Protein AF-A0A7M4ACL2-F1 (afdb_monomer_lite)

Sequence (175 aa):
MQMRGKVRFRFRSSESEIDVLIEGEYDVVNSIRDELGLQGRVGFIQPLSARLVHGHEPELSPAMGDEEDLENLSDENKLPGPPPDPTSIPAVVRRIGDLDIKAEISDLDGPSRTEPQLEYIREFLESIDELEPLKNNLSGDPMAEAWLQIVLTLVVRQHGQTSLPISAIEELIGE

pLDDT: mean 78.62, std 15.66, range [35.94, 94.62]

Structure (mmCIF, N/CA/C/O backbone):
data_AF-A0A7M4ACL2-F1
#
_entry.id   AF-A0A7M4ACL2-F1
#
loop_
_atom_site.group_PDB
_atom_site.id
_atom_site.type_symbol
_atom_site.label_atom_id
_atom_site.label_alt_id
_atom_site.label_comp_id
_atom_site.label_asym_id
_atom_site.label_entity_id
_atom_site.label_seq_id
_atom_site.pdbx_PDB_ins_code
_atom_site.Cartn_x
_atom_site.Cartn_y
_atom_site.Cartn_z
_atom_site.occupancy
_atom_site.B_iso_or_equiv
_atom_site.auth_seq_id
_atom_site.auth_comp_id
_atom_site.auth_asym_id
_atom_site.auth_atom_id
_atom_site.pdbx_PDB_model_num
ATOM 1 N N . MET A 1 1 ? 3.289 -42.068 30.174 1.00 49.34 1 MET A N 1
ATOM 2 C CA . MET A 1 1 ? 4.033 -41.534 29.015 1.00 49.34 1 MET A CA 1
ATOM 3 C C . MET A 1 1 ? 5.408 -41.129 29.502 1.00 49.34 1 MET A C 1
ATOM 5 O O . MET A 1 1 ? 5.487 -40.271 30.373 1.00 49.34 1 MET A O 1
ATOM 9 N N . GLN A 1 2 ? 6.456 -41.807 29.036 1.00 58.28 2 GLN A N 1
ATOM 10 C CA . GLN A 1 2 ? 7.838 -41.438 29.339 1.00 58.28 2 GLN A CA 1
ATOM 11 C C . GLN A 1 2 ? 8.320 -40.509 28.221 1.00 58.28 2 GLN A C 1
ATOM 13 O O . GLN A 1 2 ? 8.222 -40.867 27.053 1.00 58.28 2 GLN A O 1
ATOM 18 N N . MET A 1 3 ? 8.751 -39.300 28.576 1.00 66.75 3 MET A N 1
ATOM 19 C CA . MET A 1 3 ? 9.290 -38.331 27.618 1.00 66.75 3 MET A CA 1
ATOM 20 C C . MET A 1 3 ? 10.783 -38.612 27.451 1.00 66.75 3 MET A C 1
ATOM 22 O O . MET A 1 3 ? 11.471 -38.809 28.451 1.00 66.75 3 MET A O 1
ATOM 26 N N . ARG A 1 4 ? 11.274 -38.660 26.213 1.00 68.62 4 ARG A N 1
ATOM 27 C CA . ARG A 1 4 ? 12.697 -38.851 25.888 1.00 68.62 4 ARG A CA 1
ATOM 28 C C . ARG A 1 4 ? 13.106 -37.839 24.810 1.00 68.62 4 ARG A C 1
ATOM 30 O O . ARG A 1 4 ? 12.242 -37.173 24.251 1.00 68.62 4 ARG A O 1
ATOM 37 N N . GLY A 1 5 ? 14.400 -37.684 24.545 1.00 75.00 5 GLY A N 1
ATOM 38 C CA . GLY A 1 5 ? 14.912 -36.801 23.489 1.00 75.00 5 GLY A CA 1
ATOM 39 C C . GLY A 1 5 ? 14.763 -35.300 23.769 1.00 75.00 5 GLY A C 1
ATOM 40 O O . GLY A 1 5 ? 14.574 -34.865 24.910 1.00 75.00 5 GLY A O 1
ATOM 41 N N . LYS A 1 6 ? 14.850 -34.488 22.707 1.00 86.19 6 LYS A N 1
ATOM 42 C CA . LYS A 1 6 ? 14.792 -33.023 22.808 1.00 86.19 6 LYS A CA 1
ATOM 43 C C . LYS A 1 6 ? 13.389 -32.538 23.153 1.00 86.19 6 LYS A C 1
ATOM 45 O O . LYS A 1 6 ? 12.408 -32.814 22.463 1.00 86.19 6 LYS A O 1
ATOM 50 N N . VAL A 1 7 ? 13.303 -31.737 24.203 1.00 88.00 7 VAL A N 1
ATOM 51 C CA . VAL A 1 7 ? 12.059 -31.164 24.707 1.00 88.00 7 VAL A CA 1
ATOM 52 C C . VAL A 1 7 ? 12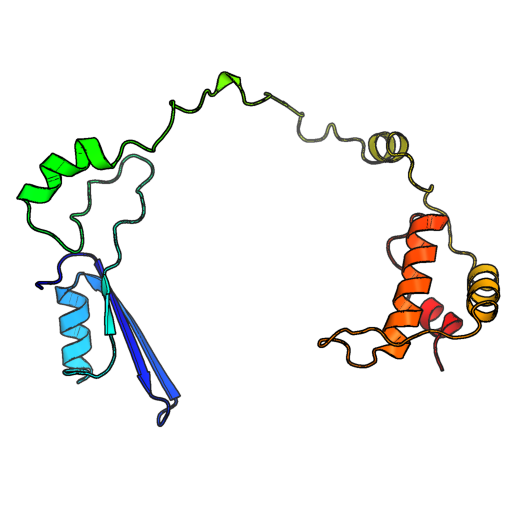.226 -29.677 24.981 1.00 88.00 7 VAL A C 1
ATOM 54 O O . VAL A 1 7 ? 13.329 -29.151 25.129 1.00 88.00 7 VAL A O 1
ATOM 57 N N . ARG A 1 8 ? 11.090 -28.995 25.081 1.00 90.00 8 ARG A N 1
ATOM 58 C CA . ARG A 1 8 ? 10.989 -27.597 25.471 1.00 90.00 8 ARG A CA 1
ATOM 59 C C . ARG A 1 8 ? 10.076 -27.471 26.677 1.00 90.00 8 ARG A C 1
ATOM 61 O O . ARG A 1 8 ? 8.906 -27.831 26.607 1.00 90.00 8 ARG A O 1
ATOM 68 N N . PHE A 1 9 ? 10.580 -26.910 27.762 1.00 90.56 9 PHE A N 1
ATOM 69 C CA . PHE A 1 9 ? 9.785 -26.505 28.912 1.00 90.56 9 PHE A CA 1
ATOM 70 C C . PHE A 1 9 ? 9.401 -25.028 28.801 1.00 90.56 9 PHE A C 1
ATOM 72 O O . PHE A 1 9 ? 10.232 -24.190 28.444 1.00 90.56 9 PHE A O 1
ATOM 79 N N . ARG A 1 10 ? 8.137 -24.713 29.105 1.00 90.62 10 ARG A N 1
ATOM 80 C CA . ARG A 1 10 ? 7.612 -23.343 29.160 1.00 90.62 10 ARG A CA 1
ATOM 81 C C . ARG A 1 10 ? 6.8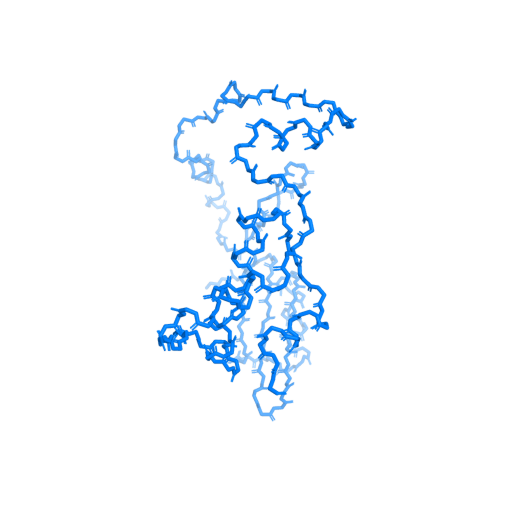72 -23.101 30.465 1.00 90.62 10 ARG A C 1
ATOM 83 O O . ARG A 1 10 ? 5.948 -23.842 30.800 1.00 90.62 10 ARG A O 1
ATOM 90 N N . PHE A 1 11 ? 7.220 -22.016 31.143 1.00 89.88 11 PHE A N 1
ATOM 91 C CA . PHE A 1 11 ? 6.529 -21.528 32.329 1.00 89.88 11 PHE A CA 1
ATOM 92 C C . PHE A 1 11 ? 6.338 -20.016 32.234 1.00 89.88 11 PHE A C 1
ATOM 94 O O . PHE A 1 11 ? 7.263 -19.294 31.884 1.00 89.88 11 PHE A O 1
ATOM 101 N N . ARG A 1 12 ? 5.137 -19.538 32.565 1.00 87.56 12 ARG A N 1
ATOM 102 C CA . ARG A 1 12 ? 4.821 -18.110 32.621 1.00 87.56 12 ARG A CA 1
ATOM 103 C C . ARG A 1 12 ? 4.044 -17.815 33.897 1.00 87.56 12 ARG A C 1
ATOM 105 O O . ARG A 1 12 ? 2.997 -18.420 34.116 1.00 87.56 12 ARG A O 1
ATOM 112 N N . SER A 1 13 ? 4.536 -16.873 34.698 1.00 83.81 13 SER A N 1
ATOM 113 C CA . SER A 1 13 ? 3.835 -16.337 35.868 1.00 83.81 13 SER A CA 1
ATOM 114 C C . SER A 1 13 ? 3.259 -14.962 35.540 1.00 83.81 13 SER A C 1
ATOM 116 O O . SER A 1 13 ? 4.008 -14.036 35.238 1.00 83.81 13 SER A O 1
ATOM 118 N N . SER A 1 14 ? 1.933 -14.817 35.614 1.00 77.19 14 SER A N 1
ATOM 119 C CA . SER A 1 14 ? 1.251 -13.526 35.436 1.00 77.19 14 SER A CA 1
ATOM 120 C C . SER A 1 14 ? 1.418 -12.589 36.632 1.00 77.19 14 SER A C 1
ATOM 122 O O . SER A 1 14 ? 1.293 -11.383 36.472 1.00 77.19 14 SER A O 1
ATOM 124 N N . GLU A 1 15 ? 1.689 -13.129 37.822 1.00 79.81 15 GLU A N 1
ATOM 125 C CA . GLU A 1 15 ? 1.835 -12.340 39.054 1.00 79.81 15 GLU A CA 1
ATOM 126 C C . GLU A 1 15 ? 3.233 -11.737 39.199 1.00 79.81 15 GLU A C 1
ATOM 128 O O . GLU A 1 15 ? 3.396 -10.669 39.777 1.00 79.81 15 GLU A O 1
ATOM 133 N N . SER A 1 16 ? 4.247 -12.433 38.683 1.00 79.38 16 SER A N 1
ATOM 134 C CA . SER A 1 16 ? 5.655 -12.042 38.827 1.00 79.38 16 SER A CA 1
ATOM 135 C C . SER A 1 16 ? 6.273 -11.524 37.528 1.00 79.38 16 SER A C 1
ATOM 137 O O . SER A 1 16 ? 7.446 -11.175 37.535 1.00 79.38 16 SER A O 1
ATOM 139 N N . GLU A 1 17 ? 5.516 -11.518 36.424 1.00 82.69 17 GLU A N 1
ATOM 140 C CA . GLU A 1 17 ? 5.979 -11.151 35.073 1.00 82.69 17 GLU A CA 1
ATOM 141 C C . GLU A 1 17 ? 7.238 -11.930 34.623 1.00 82.69 17 GLU A C 1
ATOM 143 O O . GLU A 1 17 ? 8.104 -11.431 33.910 1.00 82.69 17 GLU A O 1
ATOM 148 N N . ILE A 1 18 ? 7.343 -13.194 35.049 1.00 84.25 18 ILE A N 1
ATOM 149 C CA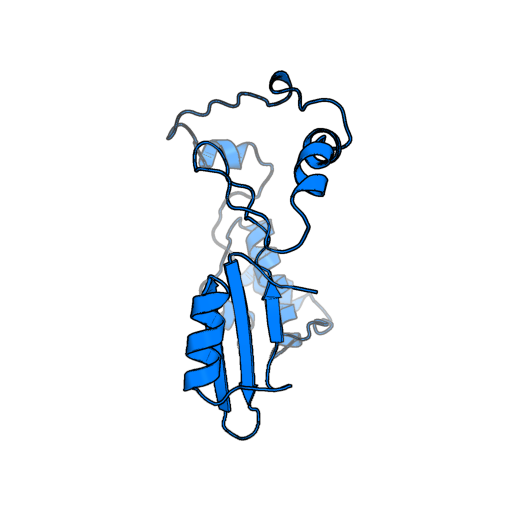 . ILE A 1 18 ? 8.465 -14.090 34.734 1.00 84.25 18 ILE A CA 1
ATOM 150 C C . ILE A 1 18 ? 8.042 -15.060 33.623 1.00 84.25 18 ILE A C 1
ATOM 152 O O . ILE A 1 18 ? 7.036 -15.763 33.763 1.00 84.25 18 ILE A O 1
ATOM 156 N N . ASP A 1 19 ? 8.836 -15.142 32.551 1.00 88.12 19 ASP A N 1
ATOM 157 C CA . ASP A 1 19 ? 8.727 -16.146 31.481 1.00 88.12 19 ASP A CA 1
ATOM 158 C C . ASP A 1 19 ? 10.016 -16.984 31.443 1.00 88.12 19 ASP A C 1
ATOM 160 O O . ASP A 1 19 ? 11.121 -16.445 31.370 1.00 88.12 19 ASP A O 1
ATOM 164 N N . VAL A 1 20 ? 9.875 -18.305 31.533 1.00 87.81 20 VAL A N 1
ATOM 165 C CA . VAL A 1 20 ? 10.978 -19.271 31.534 1.00 87.81 20 VAL A CA 1
ATOM 166 C C . VAL A 1 20 ? 10.785 -20.227 30.365 1.00 87.81 20 VAL A C 1
ATOM 168 O O . VAL A 1 20 ? 9.785 -20.945 30.277 1.00 87.81 20 VAL A O 1
ATOM 171 N N . LEU A 1 21 ? 11.785 -20.260 29.486 1.00 91.88 21 LEU A N 1
ATOM 172 C CA . LEU A 1 21 ? 11.864 -21.140 28.328 1.00 91.88 21 LEU A CA 1
ATOM 173 C C . LEU A 1 21 ? 13.174 -21.925 28.398 1.00 91.88 21 LEU A C 1
ATOM 175 O O . LEU A 1 21 ? 14.248 -21.329 28.361 1.00 91.88 21 LEU A O 1
ATOM 179 N N . ILE A 1 22 ? 13.086 -23.252 28.468 1.00 90.38 22 ILE A N 1
ATOM 180 C CA . ILE A 1 22 ? 14.259 -24.136 28.499 1.00 90.38 22 ILE A CA 1
ATOM 181 C C . ILE A 1 22 ? 14.107 -25.154 27.375 1.00 90.38 22 ILE A C 1
ATOM 183 O O . ILE A 1 22 ? 13.069 -25.801 27.269 1.00 90.38 22 ILE A O 1
ATOM 187 N N . GLU A 1 23 ? 15.124 -25.297 26.536 1.00 90.31 23 GLU A N 1
ATOM 188 C CA . GLU A 1 23 ? 15.135 -26.222 25.404 1.00 90.31 23 GLU A CA 1
ATOM 189 C C . GLU A 1 23 ? 16.409 -27.067 25.444 1.00 90.31 23 GLU A C 1
ATOM 191 O O . GLU A 1 23 ? 17.501 -26.534 25.629 1.00 90.31 23 GLU A O 1
ATOM 196 N N . GLY A 1 24 ? 16.276 -28.383 25.294 1.00 86.56 24 GLY A N 1
ATOM 197 C CA . GLY A 1 24 ? 17.404 -29.309 25.376 1.00 86.56 24 GLY A CA 1
ATOM 198 C C . GLY A 1 24 ? 16.960 -30.759 25.530 1.00 86.56 24 GLY A C 1
ATOM 199 O O . GLY A 1 24 ? 15.784 -31.072 25.361 1.00 86.56 24 GLY A O 1
ATOM 200 N N . GLU A 1 25 ? 17.900 -31.646 25.851 1.00 87.25 25 GLU A N 1
ATOM 201 C CA . GLU A 1 25 ? 17.589 -33.041 26.192 1.00 87.25 25 GLU A CA 1
ATOM 202 C C . GLU A 1 25 ? 16.726 -33.123 27.452 1.00 87.25 25 GLU A C 1
ATOM 204 O O . GLU A 1 25 ? 16.931 -32.356 28.397 1.00 87.25 25 GLU A O 1
ATOM 209 N N . TYR A 1 26 ? 15.785 -34.070 27.477 1.00 85.69 26 TYR A N 1
ATOM 210 C CA . TYR A 1 26 ? 14.823 -34.226 28.569 1.00 85.69 26 TYR A CA 1
ATOM 211 C C . TYR A 1 26 ? 15.476 -34.241 29.955 1.00 85.69 26 TYR A C 1
ATOM 213 O O . TYR A 1 26 ? 15.029 -33.506 30.835 1.00 85.69 26 TYR A O 1
ATOM 221 N N . ASP A 1 27 ? 16.558 -34.999 30.138 1.00 88.12 27 ASP A N 1
ATOM 222 C CA . ASP A 1 27 ? 17.235 -35.118 31.435 1.00 88.12 27 ASP A CA 1
ATOM 223 C C . ASP A 1 27 ? 17.832 -33.781 31.901 1.00 88.12 27 ASP A C 1
ATOM 225 O O . ASP A 1 27 ? 17.724 -33.415 33.072 1.00 88.12 27 ASP A O 1
ATOM 229 N N . VAL A 1 28 ? 18.396 -33.004 30.970 1.00 90.19 28 VAL A N 1
ATOM 230 C CA . VAL A 1 28 ? 18.978 -31.682 31.247 1.00 90.19 28 VAL A CA 1
ATOM 231 C C . VAL A 1 28 ? 17.878 -30.670 31.555 1.00 90.19 28 VAL A C 1
ATOM 233 O O . VAL A 1 28 ? 17.957 -29.948 32.548 1.00 90.19 28 VAL A O 1
ATOM 236 N N . VAL A 1 29 ? 16.825 -30.636 30.734 1.00 90.00 29 VAL A N 1
ATOM 237 C CA . VAL A 1 29 ? 15.675 -29.744 30.939 1.00 90.00 29 VAL A CA 1
ATOM 238 C C . VAL A 1 29 ? 14.998 -30.046 32.275 1.00 90.00 29 VAL A C 1
ATOM 240 O O . VAL A 1 29 ? 14.625 -29.118 32.994 1.00 90.00 29 VAL A O 1
ATOM 243 N N . ASN A 1 30 ? 14.869 -31.324 32.637 1.00 88.12 30 ASN A N 1
ATOM 244 C CA . ASN A 1 30 ? 14.278 -31.730 33.902 1.00 88.12 30 ASN A CA 1
ATOM 245 C C . ASN A 1 30 ? 15.177 -31.356 35.093 1.00 88.12 30 ASN A C 1
ATOM 247 O O . ASN A 1 30 ? 14.662 -30.804 36.058 1.00 88.12 30 ASN A O 1
ATOM 251 N N . SER A 1 31 ? 16.503 -31.530 34.999 1.00 90.38 31 SER A N 1
ATOM 252 C CA . SER A 1 31 ? 17.446 -31.080 36.039 1.00 90.38 31 SER A CA 1
ATOM 253 C C . SER A 1 31 ? 17.354 -29.571 36.294 1.00 90.38 31 SER A C 1
ATOM 255 O O . SER A 1 31 ? 17.232 -29.146 37.439 1.00 90.38 31 SER A O 1
ATOM 257 N N . ILE A 1 32 ? 17.339 -28.750 35.237 1.00 90.50 32 ILE A N 1
ATOM 258 C CA . ILE A 1 32 ? 17.249 -27.285 35.374 1.00 90.50 32 ILE A CA 1
ATOM 259 C C . ILE A 1 32 ? 15.881 -26.877 35.942 1.00 90.50 32 ILE A C 1
ATOM 261 O O . ILE A 1 32 ? 15.791 -25.989 36.789 1.00 90.50 32 ILE A O 1
ATOM 265 N N . ARG A 1 33 ? 14.796 -27.537 35.517 1.00 88.88 33 ARG A N 1
ATOM 266 C CA . ARG A 1 33 ? 13.458 -27.317 36.089 1.00 88.88 33 ARG A CA 1
ATOM 267 C C . ARG A 1 33 ? 13.440 -27.611 37.591 1.00 88.88 33 ARG A C 1
ATOM 269 O O . ARG A 1 33 ? 12.806 -26.879 38.352 1.00 88.88 33 ARG A O 1
ATOM 276 N N . ASP A 1 34 ? 14.113 -28.683 37.990 1.00 88.44 34 ASP A N 1
ATOM 277 C CA . ASP A 1 34 ? 14.197 -29.132 39.373 1.00 88.44 34 ASP A CA 1
ATOM 278 C C . ASP A 1 34 ? 15.005 -28.137 40.229 1.00 88.44 34 ASP A C 1
ATOM 280 O O . ASP A 1 34 ? 14.552 -27.756 41.308 1.00 88.44 34 ASP A O 1
ATOM 284 N N . GLU A 1 35 ? 16.124 -27.618 39.713 1.00 90.00 35 GLU A N 1
ATOM 285 C CA . GLU A 1 35 ? 16.920 -26.556 40.353 1.00 90.00 35 GLU A CA 1
ATOM 286 C C . GLU A 1 35 ? 16.143 -25.244 40.536 1.00 90.00 35 GLU A C 1
ATOM 288 O O . GLU A 1 35 ? 16.267 -24.581 41.566 1.00 90.00 35 GLU A O 1
ATOM 293 N N . LEU A 1 36 ? 15.303 -24.879 39.563 1.00 86.75 36 LEU A N 1
ATOM 294 C CA . LEU A 1 36 ? 14.462 -23.679 39.625 1.00 86.75 36 LEU A CA 1
ATOM 295 C C . LEU A 1 36 ? 13.246 -23.836 40.554 1.00 86.75 36 LEU A C 1
ATOM 297 O O . LEU A 1 36 ? 12.457 -22.901 40.694 1.00 86.75 36 LEU A O 1
ATOM 301 N N . GLY A 1 37 ? 13.057 -25.008 41.169 1.00 86.25 37 GLY A N 1
ATOM 302 C CA . GLY A 1 37 ? 11.900 -25.293 42.017 1.00 86.25 37 GLY A CA 1
ATOM 303 C C . GLY A 1 37 ? 10.575 -25.321 41.249 1.00 86.25 37 GLY A C 1
ATOM 304 O O . GLY A 1 37 ? 9.508 -25.260 41.855 1.00 86.25 37 GLY A O 1
ATOM 305 N N . LEU A 1 38 ? 10.618 -25.443 39.918 1.00 84.81 38 LEU A N 1
ATOM 306 C CA . LEU A 1 38 ? 9.442 -25.471 39.042 1.00 84.81 38 LEU A CA 1
ATOM 307 C C . LEU A 1 38 ? 8.880 -26.897 38.904 1.00 84.81 38 LEU A C 1
ATOM 309 O O . LEU A 1 38 ? 8.420 -27.313 37.839 1.00 84.81 38 LEU A O 1
ATOM 313 N N . GLN A 1 39 ? 8.934 -27.672 39.988 1.00 73.62 39 GLN A N 1
ATOM 314 C CA . GLN A 1 39 ? 8.389 -29.024 40.045 1.00 73.62 39 GLN A CA 1
ATOM 315 C C . GLN A 1 39 ? 6.869 -28.998 40.266 1.00 73.62 39 GLN A C 1
ATOM 317 O O . GLN A 1 39 ? 6.342 -28.187 41.023 1.00 73.62 39 GLN A O 1
ATOM 322 N N . GLY A 1 40 ? 6.146 -29.925 39.632 1.00 71.19 40 GLY A N 1
ATOM 323 C CA . GLY A 1 40 ? 4.688 -30.048 39.754 1.00 71.19 40 GLY A CA 1
ATOM 324 C C . GLY A 1 40 ? 3.931 -29.544 38.522 1.00 71.19 40 GLY A C 1
ATOM 325 O O . GLY A 1 40 ? 4.436 -29.611 37.406 1.00 71.19 40 GLY A O 1
ATOM 326 N N . ARG A 1 41 ? 2.687 -29.073 38.696 1.00 67.12 41 ARG A N 1
ATOM 327 C CA . ARG A 1 41 ? 1.819 -28.594 37.592 1.00 67.12 41 ARG A CA 1
ATOM 328 C C . ARG A 1 41 ? 2.090 -27.131 37.204 1.00 67.12 41 ARG A C 1
ATOM 330 O O . ARG A 1 41 ? 1.163 -26.406 36.854 1.00 67.12 41 ARG A O 1
ATOM 337 N N . VAL A 1 42 ? 3.337 -26.684 37.318 1.00 75.38 42 VAL A N 1
ATOM 338 C CA . VAL A 1 42 ? 3.754 -25.318 36.988 1.00 75.38 42 VAL A CA 1
ATOM 339 C C . VAL A 1 42 ? 4.493 -25.337 35.649 1.00 75.38 42 VAL A C 1
ATOM 341 O O . VAL A 1 42 ? 5.630 -25.780 35.548 1.00 75.38 42 VAL A O 1
ATOM 344 N N . GLY A 1 43 ? 3.813 -24.898 34.587 1.00 81.25 43 GLY A N 1
ATOM 345 C CA . GLY A 1 43 ? 4.328 -24.952 33.213 1.00 81.25 43 GLY A CA 1
ATOM 346 C C . GLY A 1 43 ? 4.038 -26.269 32.483 1.00 81.25 43 GLY A C 1
ATOM 347 O O . GLY A 1 43 ? 3.406 -27.178 33.021 1.00 81.25 43 GLY A O 1
ATOM 348 N N . PHE A 1 44 ? 4.469 -26.358 31.223 1.00 87.00 44 PHE A N 1
ATOM 349 C CA . PHE A 1 44 ? 4.286 -27.544 30.381 1.00 87.00 44 PHE A CA 1
ATOM 350 C C . PHE A 1 44 ? 5.571 -27.918 29.636 1.00 87.00 44 PHE A C 1
ATOM 352 O O . PHE A 1 44 ? 6.345 -27.051 29.226 1.00 87.00 44 PHE A O 1
ATOM 359 N N . ILE A 1 45 ? 5.789 -29.225 29.465 1.00 86.38 45 ILE A N 1
ATOM 360 C CA . ILE A 1 45 ? 6.874 -29.785 28.651 1.00 86.38 45 ILE A CA 1
ATOM 361 C C . ILE A 1 45 ? 6.283 -30.191 27.303 1.00 86.38 45 ILE A C 1
ATOM 363 O O . ILE A 1 45 ? 5.372 -31.014 27.239 1.00 86.38 45 ILE A O 1
ATOM 367 N N . GLN A 1 46 ? 6.813 -29.613 26.234 1.00 84.62 46 GLN A N 1
ATOM 368 C CA . GLN A 1 46 ? 6.482 -29.934 24.857 1.00 84.62 46 GLN A CA 1
ATOM 369 C C . GLN A 1 46 ? 7.614 -30.780 24.249 1.00 84.62 46 GLN A C 1
ATOM 371 O O . GLN A 1 46 ? 8.761 -30.326 24.257 1.00 84.62 46 GLN A O 1
ATOM 376 N N . PRO A 1 47 ? 7.335 -31.978 23.704 1.00 81.31 47 PRO A N 1
ATOM 377 C CA . PRO A 1 47 ? 8.327 -32.706 22.924 1.00 81.31 47 PRO A CA 1
ATOM 378 C C . PRO A 1 47 ? 8.624 -31.928 21.641 1.00 81.31 47 PRO A C 1
ATOM 380 O O . PRO A 1 47 ? 7.707 -31.464 20.959 1.00 81.31 47 PRO A O 1
ATOM 383 N N . LEU A 1 48 ? 9.903 -31.766 21.314 1.00 77.44 48 LEU A N 1
ATOM 384 C CA . LEU A 1 48 ? 10.302 -31.233 20.021 1.00 77.44 48 LEU A CA 1
ATOM 385 C C . LEU A 1 48 ? 10.502 -32.432 19.103 1.00 77.44 48 LEU A C 1
ATOM 387 O O . LEU A 1 48 ? 11.569 -33.040 19.091 1.00 77.44 48 LEU A O 1
ATOM 391 N N . SER A 1 49 ? 9.455 -32.805 18.362 1.00 57.91 49 SER A N 1
ATOM 392 C CA . SER A 1 49 ? 9.597 -33.782 17.282 1.00 57.91 49 SER A CA 1
ATOM 393 C C . SER A 1 49 ? 10.726 -33.332 16.364 1.00 57.91 49 SER A C 1
ATOM 395 O O . SER A 1 49 ? 10.824 -32.140 16.048 1.00 57.91 49 SER A O 1
ATOM 397 N N . ALA A 1 50 ? 11.583 -34.285 15.986 1.00 53.34 50 ALA A N 1
ATOM 398 C CA . ALA A 1 50 ? 12.692 -34.074 15.076 1.00 53.34 50 ALA A CA 1
ATOM 399 C C . ALA A 1 50 ? 12.232 -33.170 13.928 1.00 53.34 50 ALA A C 1
ATOM 401 O O . ALA A 1 50 ? 11.339 -33.518 13.154 1.00 53.34 50 ALA A O 1
ATOM 402 N N . ARG A 1 51 ? 12.814 -31.966 13.844 1.00 43.19 51 ARG A N 1
ATOM 403 C CA . ARG A 1 51 ? 12.804 -31.222 12.586 1.00 43.19 51 ARG A CA 1
ATOM 404 C C . ARG A 1 51 ? 13.248 -32.216 11.527 1.00 43.19 51 ARG A C 1
ATOM 406 O O . ARG A 1 51 ? 14.277 -32.853 11.729 1.00 43.19 51 ARG A O 1
ATOM 413 N N . LEU A 1 52 ? 12.476 -32.339 10.450 1.00 40.53 52 LEU A N 1
ATOM 414 C CA . LEU A 1 52 ? 12.879 -33.064 9.251 1.00 40.53 52 LEU A CA 1
ATOM 415 C C . LEU A 1 52 ? 14.295 -32.606 8.894 1.00 40.53 52 LEU A C 1
ATOM 417 O O . LEU A 1 52 ? 14.498 -31.483 8.426 1.00 40.53 52 LEU A O 1
ATOM 421 N N . VAL A 1 53 ? 15.272 -33.446 9.222 1.00 38.62 53 VAL A N 1
ATOM 422 C CA . VAL A 1 53 ? 16.668 -33.207 8.901 1.00 38.62 53 VAL A CA 1
ATOM 423 C C . VAL A 1 53 ? 16.757 -33.413 7.402 1.00 38.62 53 VAL A C 1
ATOM 425 O O . VAL A 1 53 ? 16.614 -34.523 6.894 1.00 38.62 53 VAL A O 1
ATOM 428 N N . HIS A 1 54 ? 16.941 -32.321 6.673 1.00 35.94 54 HIS A N 1
ATOM 429 C CA . HIS A 1 54 ? 17.332 -32.406 5.281 1.00 35.94 54 HIS A CA 1
ATOM 430 C C . HIS A 1 54 ? 18.780 -32.901 5.256 1.00 35.94 54 HIS A C 1
ATOM 432 O O . HIS A 1 54 ? 19.678 -32.142 5.591 1.00 35.94 54 HIS A O 1
ATOM 438 N N . GLY A 1 55 ? 18.972 -34.175 4.909 1.00 38.22 55 GLY A N 1
ATOM 439 C CA . GLY A 1 55 ? 20.241 -34.758 4.471 1.00 38.22 55 GLY A CA 1
ATOM 440 C C . GLY A 1 55 ? 21.437 -34.654 5.430 1.00 38.22 55 GLY A C 1
ATOM 441 O O . GLY A 1 55 ? 22.084 -33.619 5.528 1.00 38.22 55 GLY A O 1
ATOM 442 N N . HIS A 1 56 ? 21.841 -35.816 5.955 1.00 41.50 56 HIS A N 1
ATOM 443 C CA . HIS A 1 56 ? 23.194 -36.123 6.446 1.00 41.50 56 HIS A CA 1
ATOM 444 C C . HIS A 1 56 ? 23.575 -35.732 7.894 1.00 41.50 56 HIS A C 1
ATOM 446 O O . HIS A 1 56 ? 24.761 -35.578 8.182 1.00 41.50 56 HIS A O 1
ATOM 452 N N . GLU A 1 57 ? 22.627 -35.695 8.836 1.00 44.84 57 GLU A N 1
ATOM 453 C CA . GLU A 1 57 ? 22.943 -35.804 10.276 1.00 44.84 57 GLU A CA 1
ATOM 454 C C . GLU A 1 57 ? 22.379 -37.110 10.865 1.00 44.84 57 GLU A C 1
ATOM 456 O O . GLU A 1 57 ? 21.349 -37.586 10.380 1.00 44.84 57 GLU A O 1
ATOM 461 N N . PRO A 1 58 ? 23.059 -37.731 11.855 1.00 47.09 58 PRO A N 1
ATOM 462 C CA . PRO A 1 58 ? 22.636 -39.007 12.428 1.00 47.09 58 PRO A CA 1
ATOM 463 C C . PRO A 1 58 ? 21.243 -38.883 13.051 1.00 47.09 58 PRO A C 1
ATOM 465 O O . PRO A 1 58 ? 20.954 -37.910 13.748 1.00 47.09 58 PRO A O 1
ATOM 468 N N . GLU A 1 59 ? 20.392 -39.871 12.770 1.00 47.59 59 GLU A N 1
ATOM 469 C CA . GLU A 1 59 ? 18.989 -39.901 13.175 1.00 47.59 59 GLU A CA 1
ATOM 470 C C . GLU A 1 59 ? 18.847 -39.674 14.684 1.00 47.59 59 GLU A C 1
ATOM 472 O O . GLU A 1 59 ? 19.316 -40.467 15.502 1.00 47.59 59 GLU A O 1
ATOM 477 N N . LEU A 1 60 ? 18.226 -38.555 15.060 1.00 50.66 60 LEU A N 1
ATOM 478 C CA . LEU A 1 60 ? 17.868 -38.302 16.448 1.00 50.66 60 LEU A CA 1
ATOM 479 C C . LEU A 1 60 ? 16.597 -39.085 16.757 1.00 50.66 60 LEU A C 1
ATOM 481 O O . LEU A 1 60 ? 15.585 -38.940 16.067 1.00 50.66 60 LEU A O 1
ATOM 485 N N . SER A 1 61 ? 16.664 -39.898 17.806 1.00 51.19 61 SER A N 1
ATOM 486 C CA . SER A 1 61 ? 15.558 -40.715 18.284 1.00 51.19 61 SER A CA 1
ATOM 487 C C . SER A 1 61 ? 14.326 -39.854 18.614 1.00 51.19 61 SER A C 1
ATOM 489 O O . SER A 1 61 ? 14.456 -38.753 19.166 1.00 51.19 61 SER A O 1
ATOM 491 N N . PRO A 1 62 ? 13.115 -40.319 18.256 1.00 51.78 62 PRO A N 1
ATOM 492 C CA . PRO A 1 62 ? 11.887 -39.567 18.465 1.00 51.78 62 PRO A CA 1
ATOM 493 C C . PRO A 1 62 ? 11.636 -39.315 19.957 1.00 51.78 62 PRO A C 1
ATOM 495 O O . PRO A 1 62 ? 11.938 -40.138 20.819 1.00 51.78 62 PRO A O 1
ATOM 498 N N . ALA A 1 63 ? 11.050 -38.154 20.266 1.00 51.81 63 ALA A N 1
ATOM 499 C CA . ALA A 1 63 ? 10.828 -37.711 21.643 1.00 51.81 63 ALA A CA 1
ATOM 500 C C . ALA A 1 63 ? 9.646 -38.411 22.366 1.00 51.81 63 ALA A C 1
ATOM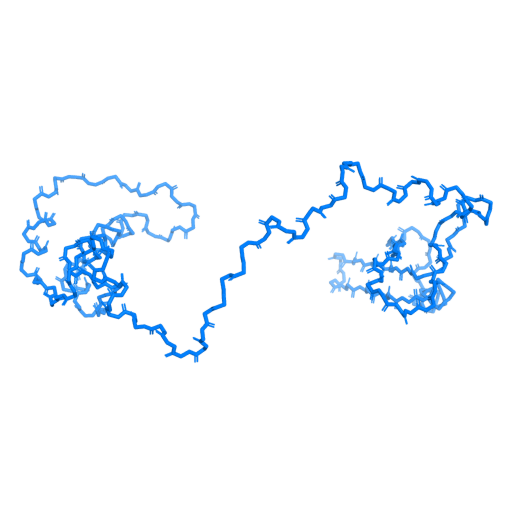 502 O O . ALA A 1 63 ? 9.378 -38.163 23.546 1.00 51.81 63 ALA A O 1
ATOM 503 N N . MET A 1 64 ? 8.929 -39.281 21.650 1.00 48.94 64 MET A N 1
ATOM 504 C CA . MET A 1 64 ? 7.841 -40.141 22.122 1.00 48.94 64 MET A CA 1
ATOM 505 C C . MET A 1 64 ? 7.817 -41.427 21.283 1.00 48.94 64 MET A C 1
ATOM 507 O O . MET A 1 64 ? 8.005 -41.344 20.072 1.00 48.94 64 MET A O 1
ATOM 511 N N . GLY A 1 65 ? 7.516 -42.567 21.913 1.00 53.22 65 GLY A N 1
ATOM 512 C CA . GLY A 1 65 ? 7.356 -43.873 21.250 1.00 53.22 65 GLY A CA 1
ATOM 513 C C . GLY A 1 65 ? 8.360 -44.927 21.730 1.00 53.22 65 GLY A C 1
ATOM 514 O O . GLY A 1 65 ? 9.391 -44.579 22.311 1.00 53.22 65 GLY A O 1
ATOM 515 N N . ASP A 1 66 ? 8.031 -46.201 21.505 1.00 51.47 66 ASP A N 1
ATOM 516 C CA . ASP A 1 66 ? 8.881 -47.360 21.806 1.00 51.47 66 ASP A CA 1
ATOM 517 C C . ASP A 1 66 ? 9.671 -47.778 20.543 1.00 51.47 66 ASP A C 1
ATOM 519 O O . ASP A 1 66 ? 9.259 -47.484 19.423 1.00 51.47 66 ASP A O 1
ATOM 523 N N . GLU A 1 67 ? 10.821 -48.450 20.696 1.00 50.12 67 GLU A N 1
ATOM 524 C CA . GLU A 1 67 ? 11.738 -48.779 19.580 1.00 50.12 67 GLU A CA 1
ATOM 525 C C . GLU A 1 67 ? 11.104 -49.656 18.478 1.00 50.12 67 GLU A C 1
ATOM 527 O O . GLU A 1 67 ? 11.552 -49.616 17.336 1.00 50.12 67 GLU A O 1
ATOM 532 N N . GLU A 1 68 ? 10.032 -50.391 18.789 1.00 49.91 68 GLU A N 1
ATOM 533 C CA . GLU A 1 68 ? 9.279 -51.215 17.829 1.00 49.91 68 GLU A CA 1
ATOM 534 C C . GLU A 1 68 ? 8.454 -50.384 16.823 1.00 49.91 68 GLU A C 1
ATOM 536 O O . GLU A 1 68 ? 8.161 -50.863 15.728 1.00 49.91 68 GLU A O 1
ATOM 541 N N . ASP A 1 69 ? 8.129 -49.122 17.133 1.00 49.09 69 ASP A N 1
ATOM 542 C CA . ASP A 1 69 ? 7.415 -48.238 16.199 1.00 49.09 69 ASP A CA 1
ATOM 543 C C . ASP A 1 69 ? 8.335 -47.684 15.094 1.00 49.09 69 ASP A C 1
ATOM 545 O O . ASP A 1 69 ? 7.843 -47.262 14.049 1.00 49.09 69 ASP A O 1
ATOM 549 N N . LEU A 1 70 ? 9.667 -47.719 15.266 1.00 49.69 70 LEU A N 1
ATOM 550 C CA . LEU A 1 70 ? 10.633 -47.207 14.280 1.00 49.69 70 LEU A CA 1
ATOM 551 C C . LEU A 1 70 ? 10.672 -48.041 12.987 1.00 49.69 70 LEU A C 1
ATOM 553 O O . LEU A 1 70 ? 10.888 -47.480 11.913 1.00 49.69 70 LEU A O 1
ATOM 557 N N . GLU A 1 71 ? 10.430 -49.356 13.057 1.00 48.88 71 GLU A N 1
ATOM 558 C CA . GLU A 1 71 ? 10.414 -50.225 11.866 1.00 48.88 71 GLU A CA 1
ATOM 559 C C . GLU A 1 71 ? 9.190 -49.950 10.965 1.00 48.88 71 GLU A C 1
ATOM 561 O O . GLU A 1 71 ? 9.285 -50.038 9.735 1.00 48.88 71 GLU A O 1
ATOM 566 N N . ASN A 1 72 ? 8.070 -49.507 11.552 1.00 46.47 72 ASN A N 1
ATOM 567 C CA . ASN A 1 72 ? 6.843 -49.146 10.826 1.00 46.47 72 ASN A CA 1
ATOM 568 C C . ASN A 1 72 ? 6.867 -47.733 10.209 1.00 46.47 72 ASN A C 1
ATOM 570 O O . ASN A 1 72 ? 6.089 -47.452 9.294 1.00 46.47 72 ASN A O 1
ATOM 574 N N . LEU A 1 73 ? 7.789 -46.851 10.615 1.00 47.97 73 LEU A N 1
ATOM 575 C CA . LEU A 1 73 ? 7.922 -45.507 10.024 1.00 47.97 73 LEU A CA 1
ATOM 576 C C . LEU A 1 73 ? 8.422 -45.525 8.571 1.00 47.97 73 LEU A C 1
ATOM 578 O O . LEU A 1 73 ? 8.359 -44.504 7.878 1.00 47.97 73 LEU A O 1
ATOM 582 N N . SER A 1 74 ? 8.933 -46.661 8.091 1.00 53.25 74 SER A N 1
ATOM 583 C CA . SER A 1 74 ? 9.401 -46.805 6.708 1.00 53.25 74 SER A CA 1
ATOM 584 C C . SER A 1 74 ? 8.261 -46.702 5.682 1.00 53.25 74 SER A C 1
ATOM 586 O O . SER A 1 74 ? 8.477 -46.217 4.567 1.00 53.25 74 SER A O 1
ATOM 588 N N . ASP A 1 75 ? 7.036 -47.070 6.071 1.00 52.91 75 ASP A N 1
ATOM 589 C CA . ASP A 1 75 ? 5.848 -46.974 5.220 1.00 52.91 75 ASP A CA 1
ATOM 590 C C . ASP A 1 75 ? 4.999 -45.720 5.487 1.00 52.91 75 ASP A C 1
ATOM 592 O O . ASP A 1 75 ? 4.368 -45.214 4.557 1.00 52.91 75 ASP A O 1
ATOM 596 N N . GLU A 1 76 ? 5.042 -45.150 6.697 1.00 51.50 76 GLU A N 1
ATOM 597 C CA . GLU A 1 76 ? 4.310 -43.917 7.049 1.00 51.50 76 GLU A CA 1
ATOM 598 C C . GLU A 1 76 ? 4.949 -42.623 6.510 1.00 51.50 76 GLU A C 1
ATOM 600 O O . GLU A 1 76 ? 4.273 -41.603 6.383 1.00 51.50 76 GLU A O 1
ATOM 605 N N . ASN A 1 77 ? 6.226 -42.653 6.115 1.00 56.09 77 ASN A N 1
ATOM 606 C CA . ASN A 1 77 ? 6.913 -41.500 5.515 1.00 56.09 77 ASN A CA 1
ATOM 607 C C . ASN A 1 77 ? 6.709 -41.361 3.991 1.00 56.09 77 ASN A C 1
ATOM 609 O O . ASN A 1 77 ? 7.274 -40.456 3.368 1.00 56.09 77 ASN A O 1
ATOM 613 N N . LYS A 1 78 ? 5.904 -42.226 3.355 1.00 58.34 78 LYS A N 1
ATOM 614 C CA . LYS A 1 78 ? 5.516 -42.036 1.950 1.00 58.34 78 LYS A CA 1
ATOM 615 C C . LYS A 1 78 ? 4.454 -40.944 1.877 1.00 58.34 78 LYS A C 1
ATOM 617 O O . LYS A 1 78 ? 3.288 -41.171 2.191 1.00 58.34 78 LYS A O 1
ATOM 622 N N . LEU A 1 79 ? 4.869 -39.753 1.441 1.00 66.00 79 LEU A N 1
ATOM 623 C CA . LEU A 1 79 ? 3.943 -38.666 1.132 1.00 66.00 79 LEU A CA 1
ATOM 624 C C . LEU A 1 79 ? 2.841 -39.188 0.192 1.00 66.00 79 LEU A C 1
ATOM 626 O O . LEU A 1 79 ? 3.158 -39.847 -0.803 1.00 66.00 79 LEU A O 1
ATOM 630 N N . PRO A 1 80 ? 1.557 -38.918 0.479 1.00 78.06 80 PRO A N 1
ATOM 631 C CA . PRO A 1 80 ? 0.481 -39.328 -0.404 1.00 78.06 80 PRO A CA 1
ATOM 632 C C . PRO A 1 80 ? 0.628 -38.605 -1.746 1.00 78.06 80 PRO A C 1
ATOM 634 O O . PRO A 1 80 ? 0.553 -37.380 -1.815 1.00 78.06 80 PRO A O 1
ATOM 637 N N . GLY A 1 81 ? 0.835 -39.369 -2.816 1.00 70.62 81 GLY A N 1
ATOM 638 C CA . GLY A 1 81 ? 0.922 -38.851 -4.179 1.00 70.62 81 GLY A CA 1
ATOM 639 C C . GLY A 1 81 ? 2.046 -39.486 -4.999 1.00 70.62 81 GLY A C 1
ATOM 640 O O . GLY A 1 81 ? 2.911 -40.174 -4.457 1.00 70.62 81 GLY A O 1
ATOM 641 N N . PRO A 1 82 ? 2.030 -39.299 -6.328 1.00 80.81 82 PRO A N 1
ATOM 642 C CA . PRO A 1 82 ? 3.163 -39.659 -7.168 1.00 80.81 82 PRO A CA 1
ATOM 643 C C . PRO A 1 82 ? 4.401 -38.831 -6.776 1.00 80.81 82 PRO A C 1
ATOM 645 O O . PRO A 1 82 ? 4.253 -37.697 -6.310 1.00 80.81 82 PRO A O 1
ATOM 648 N N . PRO A 1 83 ? 5.622 -39.365 -6.970 1.00 80.50 83 PRO A N 1
ATOM 649 C CA . PRO A 1 83 ? 6.839 -38.597 -6.753 1.00 80.50 83 PRO A CA 1
ATOM 650 C C . PRO A 1 83 ? 6.797 -37.320 -7.606 1.00 80.50 83 PRO A C 1
ATOM 652 O O . PRO A 1 83 ? 6.371 -37.385 -8.764 1.00 80.50 83 PRO A O 1
ATOM 655 N N . PRO A 1 84 ? 7.199 -36.163 -7.051 1.00 78.44 84 PRO A N 1
ATOM 656 C CA . PRO A 1 84 ? 7.211 -34.921 -7.805 1.00 78.44 84 PRO A CA 1
ATOM 657 C C . PRO A 1 84 ? 8.091 -35.095 -9.043 1.00 78.44 84 PRO A C 1
ATOM 659 O O . PRO A 1 84 ? 9.215 -35.583 -8.939 1.00 78.44 84 PRO A O 1
ATOM 662 N N . ASP A 1 85 ? 7.574 -34.707 -10.207 1.00 82.69 85 ASP A N 1
ATOM 663 C CA . ASP A 1 85 ? 8.327 -34.754 -11.455 1.00 82.69 85 ASP A CA 1
ATOM 664 C C . ASP A 1 85 ? 9.192 -33.486 -11.584 1.00 82.69 85 ASP A C 1
ATOM 666 O O . ASP A 1 85 ? 8.656 -32.404 -11.852 1.00 82.69 85 ASP A O 1
ATOM 670 N N . PRO A 1 86 ? 10.527 -33.573 -11.413 1.00 76.31 86 PRO A N 1
ATOM 671 C CA . PRO A 1 86 ? 11.412 -32.412 -11.508 1.00 76.31 86 PRO A CA 1
ATOM 672 C C . PRO A 1 86 ? 11.435 -31.811 -12.920 1.00 76.31 86 PRO A C 1
ATOM 674 O O . PRO A 1 86 ? 11.840 -30.663 -13.092 1.00 76.31 86 PRO A O 1
ATOM 677 N N . THR A 1 87 ? 10.965 -32.556 -13.924 1.00 80.19 87 THR A N 1
ATOM 678 C CA . THR A 1 87 ? 10.850 -32.112 -15.317 1.00 80.19 87 THR A CA 1
ATOM 679 C C . THR A 1 87 ? 9.711 -31.109 -15.529 1.00 80.19 87 THR A C 1
ATOM 681 O O . THR A 1 87 ? 9.681 -30.418 -16.544 1.00 80.19 87 THR A O 1
ATOM 684 N N . SER A 1 88 ? 8.794 -30.983 -14.562 1.00 75.38 88 SER A N 1
ATOM 685 C CA . SER A 1 88 ? 7.692 -30.012 -14.590 1.00 75.38 88 SER A CA 1
ATOM 686 C C . SER A 1 88 ? 8.108 -28.595 -14.172 1.00 75.38 88 SER A C 1
ATOM 688 O O . SER A 1 88 ? 7.325 -27.657 -14.320 1.00 75.38 88 SER A O 1
ATOM 690 N N . ILE A 1 89 ? 9.326 -28.409 -13.648 1.00 76.00 89 ILE A N 1
ATOM 691 C CA . ILE A 1 89 ? 9.833 -27.088 -13.269 1.00 76.00 89 ILE A CA 1
ATOM 692 C C . ILE A 1 89 ? 10.416 -26.412 -14.519 1.00 76.00 89 ILE A C 1
ATOM 694 O O . ILE A 1 89 ? 11.397 -26.906 -15.079 1.00 76.00 89 ILE A O 1
ATOM 698 N N . PRO A 1 90 ? 9.876 -25.264 -14.963 1.00 71.56 90 PRO A N 1
ATOM 699 C CA . PRO A 1 90 ? 10.471 -24.529 -16.067 1.00 71.56 90 PRO A CA 1
ATOM 700 C C . PRO A 1 90 ? 11.852 -24.008 -15.650 1.00 71.56 90 PRO A C 1
ATOM 702 O O . PRO A 1 90 ? 11.984 -23.245 -14.692 1.00 71.56 90 PRO A O 1
ATOM 705 N N . ALA A 1 91 ? 12.893 -24.398 -16.389 1.00 70.31 91 ALA A N 1
ATOM 706 C CA . ALA A 1 91 ? 14.252 -23.895 -16.211 1.00 70.31 91 ALA A CA 1
ATOM 707 C C . ALA A 1 91 ? 14.358 -22.462 -16.758 1.00 70.31 91 ALA A C 1
ATOM 709 O O . ALA A 1 91 ? 14.957 -22.214 -17.804 1.00 70.31 91 ALA A O 1
ATOM 710 N N . VAL A 1 92 ? 13.737 -21.499 -16.077 1.00 72.50 92 VAL A N 1
ATOM 711 C CA . VAL A 1 92 ? 13.882 -20.084 -16.423 1.00 72.50 92 VAL A CA 1
ATOM 712 C C . VAL A 1 92 ? 15.239 -19.606 -15.907 1.00 72.50 92 VAL A C 1
ATOM 714 O O . VAL A 1 92 ? 15.362 -19.044 -14.821 1.00 72.50 92 VAL A O 1
ATOM 717 N N . VAL A 1 93 ? 16.287 -19.863 -16.690 1.00 72.25 93 VAL A N 1
ATOM 718 C CA . VAL A 1 93 ? 17.635 -19.354 -16.424 1.00 72.25 93 VAL A CA 1
ATOM 719 C C . VAL A 1 93 ? 17.691 -17.900 -16.896 1.00 72.25 93 VAL A C 1
ATOM 721 O O . VAL A 1 93 ? 17.993 -17.625 -18.054 1.00 72.25 93 VAL A O 1
ATOM 724 N N . ARG A 1 94 ? 17.378 -16.949 -16.009 1.00 72.56 94 ARG A N 1
ATOM 725 C CA . ARG A 1 94 ? 17.684 -15.529 -16.251 1.00 72.56 94 ARG A CA 1
ATOM 726 C C . ARG A 1 94 ? 19.113 -15.259 -15.807 1.00 72.56 94 ARG A C 1
ATOM 728 O O . ARG A 1 94 ? 19.489 -15.583 -14.680 1.00 72.56 94 ARG A O 1
ATOM 735 N N . ARG A 1 95 ? 19.917 -14.658 -16.680 1.00 81.19 95 ARG A N 1
ATOM 736 C CA . ARG A 1 95 ? 21.248 -14.184 -16.302 1.00 81.19 95 ARG A CA 1
ATOM 737 C C . ARG A 1 95 ? 21.083 -13.034 -15.308 1.00 81.19 95 ARG A C 1
ATOM 739 O O . ARG A 1 95 ? 20.288 -12.120 -15.526 1.00 81.19 95 ARG A O 1
ATOM 746 N N . ILE A 1 96 ? 21.817 -13.091 -14.201 1.00 77.06 96 ILE A N 1
ATOM 747 C CA . ILE A 1 96 ? 21.802 -12.025 -13.195 1.00 77.06 96 ILE A CA 1
ATOM 748 C C . ILE A 1 96 ? 22.319 -10.744 -13.864 1.00 77.06 96 ILE A C 1
ATOM 750 O O . ILE A 1 96 ? 23.457 -10.720 -14.329 1.00 77.06 96 ILE A O 1
ATOM 754 N N . GLY A 1 97 ? 21.483 -9.703 -13.913 1.00 80.69 97 GLY A N 1
ATOM 755 C CA . GLY A 1 97 ? 21.822 -8.400 -14.499 1.00 80.69 97 GLY A CA 1
ATOM 756 C C . GLY A 1 97 ? 21.242 -8.114 -15.889 1.00 80.69 97 GLY A C 1
ATOM 757 O O . GLY A 1 97 ? 21.336 -6.974 -16.325 1.00 80.69 97 GLY A O 1
ATOM 758 N N . ASP A 1 98 ? 20.596 -9.083 -16.548 1.00 82.88 98 ASP A N 1
ATOM 759 C CA . ASP A 1 98 ? 19.985 -8.883 -17.880 1.00 82.88 98 ASP A CA 1
ATOM 760 C C . ASP A 1 98 ? 18.551 -8.299 -17.814 1.00 82.88 98 ASP A C 1
ATOM 762 O O . ASP A 1 98 ? 17.913 -8.110 -18.847 1.00 82.88 98 ASP A O 1
ATOM 766 N N . LEU A 1 99 ? 18.011 -8.019 -16.618 1.00 82.31 99 LEU A N 1
ATOM 767 C CA . LEU A 1 99 ? 16.670 -7.442 -16.458 1.00 82.31 99 LEU A CA 1
ATOM 768 C C . LEU A 1 99 ? 16.687 -5.938 -16.765 1.00 82.31 99 LEU A C 1
ATOM 770 O O . LEU A 1 99 ? 17.090 -5.134 -15.921 1.00 82.31 99 LEU A O 1
ATOM 774 N N . ASP A 1 100 ? 16.183 -5.558 -17.937 1.00 84.44 100 ASP A N 1
ATOM 775 C CA . ASP A 1 100 ? 15.853 -4.167 -18.236 1.00 84.44 100 ASP A CA 1
ATOM 776 C C . ASP A 1 100 ? 14.448 -3.841 -17.719 1.00 84.44 100 ASP A C 1
ATOM 778 O O . ASP A 1 100 ? 13.432 -4.107 -18.359 1.00 84.44 100 ASP A O 1
ATOM 782 N N . ILE A 1 101 ? 14.404 -3.230 -16.537 1.00 82.19 101 ILE A N 1
ATOM 783 C CA . ILE A 1 101 ? 13.160 -2.833 -15.875 1.00 82.19 101 ILE A CA 1
ATOM 784 C C . ILE A 1 101 ? 12.352 -1.858 -16.749 1.00 82.19 101 ILE A C 1
ATOM 786 O O . ILE A 1 101 ? 11.128 -1.876 -16.698 1.00 82.19 101 ILE A O 1
ATOM 790 N N . LYS A 1 102 ? 12.998 -1.008 -17.561 1.00 80.25 102 LYS A N 1
ATOM 791 C CA . LYS A 1 102 ? 12.281 -0.041 -18.408 1.00 80.25 102 LYS A CA 1
ATOM 792 C C . LYS A 1 102 ? 11.593 -0.729 -19.581 1.00 80.25 102 LYS A C 1
ATOM 794 O O . LYS A 1 102 ? 10.465 -0.361 -19.902 1.00 80.25 102 LYS A O 1
ATOM 799 N N . ALA A 1 103 ? 12.264 -1.700 -20.199 1.00 82.06 103 ALA A N 1
ATOM 800 C CA . ALA A 1 103 ? 11.685 -2.503 -21.271 1.00 82.06 103 ALA A CA 1
ATOM 801 C C . ALA A 1 103 ? 10.506 -3.333 -20.744 1.00 82.06 103 ALA A C 1
ATOM 803 O O . ALA A 1 103 ? 9.404 -3.212 -21.265 1.00 82.06 103 ALA A O 1
ATOM 804 N N . GLU A 1 104 ? 10.697 -4.048 -19.631 1.00 81.19 104 GLU A N 1
ATOM 805 C CA . GLU A 1 104 ? 9.645 -4.883 -19.038 1.00 81.19 104 GLU A CA 1
ATOM 806 C C . GLU A 1 104 ? 8.430 -4.050 -18.587 1.00 81.19 104 GLU A C 1
ATOM 808 O O . GLU A 1 104 ? 7.291 -4.448 -18.792 1.00 81.19 104 GLU A O 1
ATOM 813 N N . ILE A 1 105 ? 8.646 -2.859 -18.009 1.00 76.19 105 ILE A N 1
ATOM 814 C CA . ILE A 1 105 ? 7.552 -1.936 -17.655 1.00 76.19 105 ILE A CA 1
ATOM 815 C C . ILE A 1 105 ? 6.835 -1.402 -18.897 1.00 76.19 105 ILE A C 1
ATOM 817 O O . ILE A 1 105 ? 5.655 -1.102 -18.800 1.00 76.19 105 ILE A O 1
ATOM 821 N N . SER A 1 106 ? 7.517 -1.274 -20.038 1.00 76.44 106 SER A N 1
ATOM 822 C CA . SER A 1 106 ? 6.883 -0.843 -21.293 1.00 76.44 106 SER A CA 1
ATOM 823 C C . SER A 1 106 ? 6.040 -1.953 -21.928 1.00 76.44 106 SER A C 1
ATOM 825 O O . SER A 1 106 ? 5.069 -1.654 -22.616 1.00 76.44 106 SER A O 1
ATOM 827 N N . ASP A 1 107 ? 6.402 -3.219 -21.694 1.00 80.94 107 ASP A N 1
ATOM 828 C CA . ASP A 1 107 ? 5.608 -4.387 -22.101 1.00 80.94 107 ASP A CA 1
ATOM 829 C C . ASP A 1 107 ? 4.370 -4.580 -21.209 1.00 80.94 107 ASP A C 1
ATOM 831 O O . ASP A 1 107 ? 3.366 -5.166 -21.625 1.00 80.94 107 ASP A O 1
ATOM 835 N N . LEU A 1 108 ? 4.425 -4.077 -19.974 1.00 80.00 108 LEU A N 1
ATOM 836 C CA . LEU A 1 108 ? 3.262 -3.934 -19.111 1.00 80.00 108 LEU A CA 1
ATOM 837 C C . LEU A 1 108 ? 2.465 -2.706 -19.580 1.00 80.00 108 LEU A C 1
ATOM 839 O O . LEU A 1 108 ? 3.012 -1.617 -19.689 1.00 80.00 108 LEU A O 1
ATOM 843 N N . ASP A 1 109 ? 1.163 -2.858 -19.832 1.00 73.19 109 ASP A N 1
ATOM 844 C CA . ASP A 1 109 ? 0.255 -1.783 -20.289 1.00 73.19 109 ASP A CA 1
ATOM 845 C C . ASP A 1 109 ? -0.062 -0.767 -19.161 1.00 73.19 109 ASP A C 1
ATOM 847 O O . ASP A 1 109 ? -1.211 -0.501 -18.808 1.00 73.19 109 ASP A O 1
ATOM 851 N N . GLY A 1 110 ? 0.984 -0.280 -18.490 1.00 73.06 110 GLY A N 1
ATOM 852 C CA . GLY A 1 110 ? 0.937 0.638 -17.363 1.00 73.06 110 GLY A CA 1
ATOM 853 C C . GLY A 1 110 ? 1.149 2.097 -17.780 1.00 73.06 110 GLY A C 1
ATOM 854 O O . GLY A 1 110 ? 1.743 2.384 -18.822 1.00 73.06 110 GLY A O 1
ATOM 855 N N . PRO A 1 111 ? 0.695 3.058 -16.958 1.00 77.75 111 PRO A N 1
ATOM 856 C CA . PRO A 1 111 ? 0.905 4.476 -17.222 1.00 77.75 111 PRO A CA 1
ATOM 857 C C . PRO A 1 111 ? 2.398 4.823 -17.215 1.00 77.75 111 PRO A C 1
ATOM 859 O O . PRO A 1 111 ? 3.157 4.415 -16.332 1.00 77.75 111 PRO A O 1
ATOM 862 N N . SER A 1 112 ? 2.817 5.639 -18.184 1.00 80.69 112 SER A N 1
ATOM 863 C CA . SER A 1 112 ? 4.168 6.202 -18.197 1.00 80.69 112 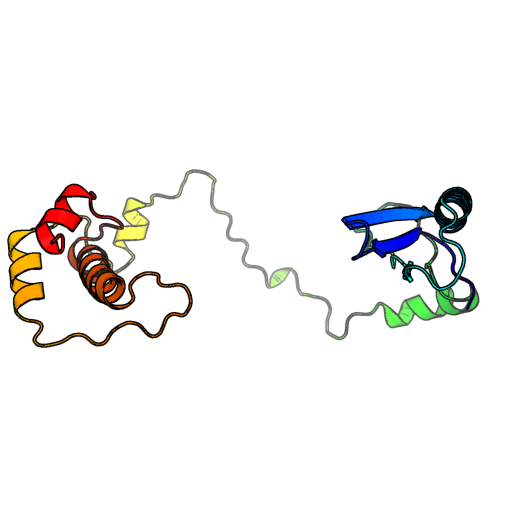SER A CA 1
ATOM 864 C C . SER A 1 112 ? 4.380 7.111 -16.989 1.00 80.69 112 SER A C 1
ATOM 866 O O . SER A 1 112 ? 3.513 7.920 -16.649 1.00 80.69 112 SER A O 1
ATOM 868 N N . ARG A 1 113 ? 5.562 7.018 -16.370 1.00 85.06 113 ARG A N 1
ATOM 869 C CA . ARG A 1 113 ? 5.915 7.868 -15.232 1.00 85.06 113 ARG A CA 1
ATOM 870 C C . ARG A 1 113 ? 5.967 9.334 -15.665 1.00 85.06 113 ARG A C 1
ATOM 872 O O . ARG A 1 113 ? 6.881 9.735 -16.384 1.00 85.06 113 ARG A O 1
ATOM 879 N N . THR A 1 114 ? 5.009 10.123 -15.200 1.00 88.81 114 THR A N 1
ATOM 880 C CA . THR A 1 114 ? 4.898 11.565 -15.455 1.00 88.81 114 THR A CA 1
ATOM 881 C C . THR A 1 114 ? 4.849 12.338 -14.141 1.00 88.81 114 THR A C 1
ATOM 883 O O . THR A 1 114 ? 4.738 11.757 -13.057 1.00 88.81 114 THR A O 1
ATOM 886 N N . GLU A 1 115 ? 5.028 13.654 -14.213 1.00 89.44 115 GLU A N 1
ATOM 887 C CA . GLU A 1 115 ? 4.878 14.524 -13.050 1.00 89.44 115 GLU A CA 1
ATOM 888 C C . GLU A 1 115 ? 3.381 14.761 -12.771 1.00 89.44 115 GLU A C 1
ATOM 890 O O . GLU A 1 115 ? 2.652 15.111 -13.706 1.00 89.44 115 GLU A O 1
ATOM 895 N N . PRO A 1 116 ? 2.900 14.536 -11.533 1.00 90.25 116 PRO A N 1
ATOM 896 C CA . PRO A 1 116 ? 1.506 14.778 -11.174 1.00 90.25 116 PRO A CA 1
ATOM 897 C C . PRO A 1 116 ? 1.139 16.259 -11.291 1.00 90.25 116 PRO A C 1
ATOM 899 O O . PRO A 1 116 ? 1.861 17.120 -10.794 1.00 90.25 116 PRO A O 1
ATOM 902 N N . GLN A 1 117 ? -0.000 16.557 -11.917 1.00 91.00 117 GLN A N 1
ATOM 903 C CA . GLN A 1 117 ? -0.500 17.927 -12.066 1.00 91.00 117 GLN A CA 1
ATOM 904 C C . GLN A 1 117 ? -1.452 18.262 -10.914 1.00 91.00 117 GLN A C 1
ATOM 906 O O . GLN A 1 117 ? -2.614 17.869 -10.952 1.00 91.00 117 GLN A O 1
ATOM 911 N N . LEU A 1 118 ? -0.965 18.968 -9.889 1.00 92.06 118 LEU A N 1
ATOM 912 C CA . LEU A 1 118 ? -1.713 19.190 -8.643 1.00 92.06 118 LEU A CA 1
ATOM 913 C C . LEU A 1 118 ? -3.054 19.909 -8.858 1.00 92.06 118 LEU A C 1
ATOM 915 O O . LEU A 1 118 ? -4.052 19.450 -8.311 1.00 92.06 118 LEU A O 1
ATOM 919 N N . GLU A 1 119 ? -3.117 20.939 -9.709 1.00 92.25 119 GLU A N 1
ATOM 920 C CA . GLU A 1 119 ? -4.380 21.595 -10.095 1.00 92.25 119 GLU A CA 1
ATOM 921 C C . GLU A 1 119 ? -5.432 20.608 -10.607 1.00 92.25 119 GLU A C 1
ATOM 923 O O . GLU A 1 119 ? -6.571 20.630 -10.152 1.00 92.25 119 GLU A O 1
ATOM 928 N N . TYR A 1 120 ? -5.051 19.705 -11.512 1.00 91.25 120 TYR A N 1
ATOM 929 C CA . TYR A 1 120 ? -5.980 18.722 -12.066 1.00 91.25 120 TYR A CA 1
ATOM 930 C C . TYR A 1 120 ? -6.477 17.745 -10.994 1.00 91.25 120 TYR A C 1
ATOM 932 O O . TYR A 1 120 ? -7.653 17.384 -10.961 1.00 91.25 120 TYR A O 1
ATOM 940 N N . ILE A 1 121 ? -5.581 17.324 -10.096 1.00 93.00 121 ILE A N 1
ATOM 941 C CA . ILE A 1 121 ? -5.943 16.448 -8.979 1.00 93.00 121 ILE A CA 1
ATOM 942 C C . ILE A 1 121 ? -6.919 17.173 -8.053 1.00 93.00 121 ILE A C 1
ATOM 944 O O . ILE A 1 121 ? -7.930 16.588 -7.683 1.00 93.00 121 ILE A O 1
ATOM 948 N N . ARG A 1 122 ? -6.666 18.443 -7.726 1.00 93.19 122 ARG A N 1
ATOM 949 C CA . ARG A 1 122 ? -7.552 19.267 -6.896 1.00 93.19 122 ARG A CA 1
ATOM 950 C C . ARG A 1 122 ? -8.945 19.396 -7.512 1.00 93.19 122 ARG A C 1
ATOM 952 O O . ARG A 1 122 ? -9.921 19.081 -6.842 1.00 93.19 122 ARG A O 1
ATOM 959 N N . GLU A 1 123 ? -9.032 19.772 -8.787 1.00 92.75 123 GLU A N 1
ATOM 960 C CA . GLU A 1 123 ? -10.309 19.868 -9.511 1.00 92.75 123 GLU A CA 1
ATOM 961 C C . GLU A 1 123 ? -11.072 18.536 -9.497 1.00 92.75 123 GLU A C 1
ATOM 963 O O . GLU A 1 123 ? -12.290 18.502 -9.311 1.00 92.75 123 GLU A O 1
ATOM 968 N N . PHE A 1 124 ? -10.357 17.418 -9.656 1.00 93.56 124 PHE A N 1
ATOM 969 C CA . PHE A 1 124 ? -10.956 16.094 -9.554 1.00 93.56 124 PHE A CA 1
ATOM 970 C C . PHE A 1 124 ? -11.494 15.817 -8.146 1.00 93.56 124 PHE A C 1
ATOM 972 O O . PHE A 1 124 ? -12.621 15.343 -8.024 1.00 93.56 124 PHE A O 1
ATOM 979 N N . LEU A 1 125 ? -10.731 16.115 -7.091 1.00 92.19 125 LEU A N 1
ATOM 980 C CA . LEU A 1 125 ? -11.169 15.908 -5.708 1.00 92.19 125 LEU A CA 1
ATOM 981 C C . LEU A 1 125 ? -12.398 16.757 -5.363 1.00 92.19 125 LEU A C 1
ATOM 983 O O . LEU A 1 125 ? -13.323 16.246 -4.743 1.00 92.19 125 LEU A O 1
ATOM 987 N N . GLU A 1 126 ? -12.445 18.013 -5.809 1.00 91.31 126 GLU A N 1
ATOM 988 C CA . GLU A 1 126 ? -13.593 18.911 -5.608 1.00 91.31 126 GLU A CA 1
ATOM 989 C C . GLU A 1 126 ? -14.859 18.439 -6.341 1.00 91.31 126 GLU A C 1
ATOM 991 O O . GLU A 1 126 ? -15.969 18.778 -5.938 1.00 91.31 126 GLU A O 1
ATOM 996 N N . SER A 1 127 ? -14.712 17.637 -7.402 1.00 91.56 127 SER A N 1
ATOM 997 C CA . SER A 1 127 ? -15.847 17.038 -8.118 1.00 91.56 127 SER A CA 1
ATOM 998 C C . SER A 1 127 ? -16.489 15.849 -7.390 1.00 91.56 127 SER A C 1
ATOM 1000 O O . SER A 1 127 ? -17.527 15.347 -7.824 1.00 91.56 127 SER A O 1
ATOM 1002 N N . ILE A 1 128 ? -15.870 15.369 -6.310 1.00 90.81 128 ILE A N 1
ATOM 1003 C CA . ILE A 1 128 ? -16.371 14.250 -5.516 1.00 90.81 128 ILE A CA 1
ATOM 1004 C C . ILE A 1 128 ? -17.335 14.800 -4.460 1.00 90.81 128 ILE A C 1
ATOM 1006 O O . ILE A 1 128 ? -16.904 15.427 -3.498 1.00 90.81 128 ILE A O 1
ATOM 1010 N N . ASP A 1 129 ? -18.633 14.538 -4.636 1.00 79.81 129 ASP A N 1
ATOM 1011 C CA . ASP A 1 129 ? -19.689 15.090 -3.773 1.00 79.81 129 ASP A CA 1
ATOM 1012 C C . ASP A 1 129 ? -19.562 14.666 -2.297 1.00 79.81 129 ASP A C 1
ATOM 1014 O O . ASP A 1 129 ? -19.528 15.510 -1.404 1.00 79.81 129 ASP A O 1
ATOM 1018 N N . GLU A 1 130 ? -19.512 13.361 -2.010 1.00 83.62 130 GLU A N 1
ATOM 1019 C CA . GLU A 1 130 ? -19.417 12.855 -0.636 1.00 83.62 130 GLU A CA 1
ATOM 1020 C C . GLU A 1 130 ? -18.6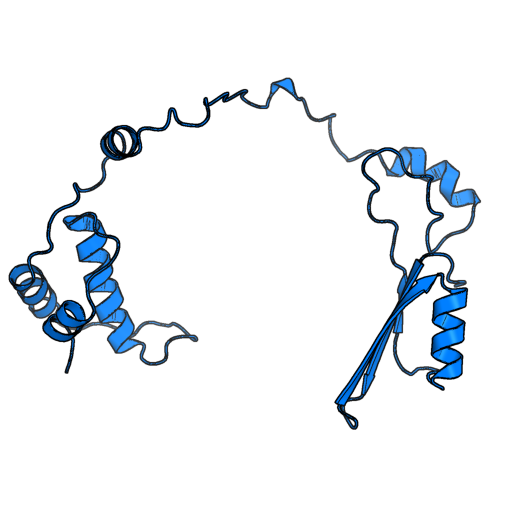86 11.508 -0.603 1.00 83.62 130 GLU A C 1
ATOM 1022 O O . GLU A 1 130 ? -18.936 10.622 -1.426 1.00 83.62 130 GLU A O 1
ATOM 1027 N N . LEU A 1 131 ? -17.769 11.357 0.357 1.00 87.38 131 LEU A N 1
ATOM 1028 C CA . LEU A 1 131 ? -17.011 10.128 0.582 1.00 87.38 131 LEU A CA 1
ATOM 1029 C C . LEU A 1 131 ? -17.472 9.425 1.852 1.00 87.38 131 LEU A C 1
ATOM 1031 O O . LEU A 1 131 ? -17.673 10.045 2.894 1.00 87.38 131 LEU A O 1
ATOM 1035 N N . GLU A 1 132 ? -17.577 8.100 1.778 1.00 88.81 132 GLU A N 1
ATOM 1036 C CA . GLU A 1 132 ? -17.775 7.277 2.966 1.00 88.81 132 GLU A CA 1
ATOM 1037 C C . GLU A 1 132 ? -16.430 7.019 3.670 1.00 88.81 132 GLU A C 1
ATOM 1039 O O . GLU A 1 132 ? -15.447 6.676 3.004 1.00 88.81 132 GLU A O 1
ATOM 1044 N N . PRO A 1 133 ? -16.373 7.105 5.014 1.00 90.81 133 PRO A N 1
ATOM 1045 C CA . PRO A 1 133 ? -15.184 6.720 5.761 1.00 90.81 133 PRO A CA 1
ATOM 1046 C C . PRO A 1 133 ? -14.838 5.244 5.545 1.00 90.81 133 PRO A C 1
ATOM 1048 O O . PRO A 1 133 ? -15.719 4.377 5.461 1.00 90.81 133 PRO A O 1
ATOM 1051 N N . LEU A 1 134 ? -13.542 4.930 5.536 1.00 88.75 134 LEU A N 1
ATOM 1052 C CA . LEU A 1 134 ? -13.090 3.550 5.392 1.00 88.75 134 LEU A CA 1
ATOM 1053 C C . LEU A 1 134 ? -13.509 2.687 6.588 1.00 88.75 134 LEU A C 1
ATOM 1055 O O . LEU A 1 134 ? -13.430 3.073 7.751 1.00 88.75 134 LEU A O 1
ATOM 1059 N N . LYS A 1 135 ? -13.904 1.442 6.314 1.00 86.56 135 LYS A N 1
ATOM 1060 C CA . LYS A 1 135 ? -14.219 0.446 7.351 1.00 86.56 135 LYS A CA 1
ATOM 1061 C C . LYS A 1 135 ? -12.954 -0.321 7.734 1.00 86.56 135 LYS A C 1
ATOM 1063 O O . LYS A 1 135 ? -12.872 -1.530 7.531 1.00 86.56 135 LYS A O 1
ATOM 1068 N N . ASN A 1 136 ? -11.947 0.400 8.223 1.00 84.75 136 ASN A N 1
ATOM 1069 C CA . ASN A 1 136 ? -10.657 -0.160 8.621 1.00 84.75 136 ASN A CA 1
ATOM 1070 C C . ASN A 1 136 ? -10.432 0.017 10.130 1.00 84.75 136 ASN A C 1
ATOM 1072 O O . ASN A 1 136 ? -10.374 1.135 10.630 1.00 84.75 136 ASN A O 1
ATOM 1076 N N . ASN A 1 137 ? -10.248 -1.094 10.848 1.00 80.25 137 ASN A N 1
ATOM 1077 C CA . ASN A 1 137 ? -10.036 -1.096 12.302 1.00 80.25 137 ASN A CA 1
ATOM 1078 C C . ASN A 1 137 ? -8.646 -0.587 12.726 1.00 80.25 137 ASN A C 1
ATOM 1080 O O . ASN A 1 137 ? -8.408 -0.407 13.917 1.00 80.25 137 ASN A O 1
ATOM 1084 N N . LEU A 1 138 ? -7.717 -0.418 11.779 1.00 87.62 138 LEU A N 1
ATOM 1085 C CA . LEU A 1 138 ? -6.359 0.080 12.030 1.00 87.62 138 LEU A CA 1
ATOM 1086 C C . LEU A 1 138 ? -6.204 1.577 11.736 1.00 87.62 138 LEU A C 1
ATOM 1088 O O . LEU A 1 138 ? -5.149 2.140 12.022 1.00 87.62 138 LEU A O 1
ATOM 1092 N N . SER A 1 139 ? -7.222 2.210 11.150 1.00 85.62 139 SER A N 1
ATOM 1093 C CA . SER A 1 139 ? -7.159 3.617 10.772 1.00 85.62 139 SER A CA 1
ATOM 1094 C C . SER A 1 139 ? -7.355 4.524 11.985 1.00 85.62 139 SER A C 1
ATOM 1096 O O . SER A 1 139 ? -8.305 4.345 12.748 1.00 85.62 139 SER A O 1
ATOM 1098 N N . GLY A 1 140 ? -6.461 5.500 12.162 1.00 88.25 140 GLY A N 1
ATOM 1099 C CA . GLY A 1 140 ? -6.624 6.556 13.167 1.00 88.25 140 GLY A CA 1
ATOM 1100 C C . GLY A 1 140 ? -7.652 7.613 12.752 1.00 88.25 140 GLY A C 1
ATOM 1101 O O . GLY A 1 140 ? -8.367 8.133 13.603 1.00 88.25 140 GLY A O 1
ATOM 1102 N N . ASP A 1 141 ? -7.752 7.877 11.447 1.00 91.88 141 ASP A N 1
ATOM 1103 C CA . ASP A 1 141 ? -8.760 8.741 10.834 1.00 91.88 141 ASP A CA 1
ATOM 1104 C C . ASP A 1 141 ? -9.243 8.102 9.519 1.00 91.88 141 ASP A C 1
ATOM 1106 O O . ASP A 1 141 ? -8.618 8.270 8.463 1.00 91.88 141 ASP A O 1
ATOM 1110 N N . PRO A 1 142 ? -10.365 7.361 9.569 1.00 92.12 142 PRO A N 1
ATOM 1111 C CA . PRO A 1 142 ? -10.888 6.672 8.399 1.00 92.12 142 PRO A CA 1
ATOM 1112 C C . PRO A 1 142 ? -11.368 7.593 7.274 1.00 92.12 142 PRO A C 1
ATOM 1114 O O . PRO A 1 142 ? -11.516 7.122 6.145 1.00 92.12 142 PRO A O 1
ATOM 1117 N N . MET A 1 143 ? -11.652 8.869 7.565 1.00 91.62 143 MET A N 1
ATOM 1118 C CA . MET A 1 143 ? -12.072 9.840 6.555 1.00 91.62 143 MET A CA 1
ATOM 1119 C C . MET A 1 143 ? -10.858 10.383 5.804 1.00 91.62 143 MET A C 1
ATOM 1121 O O . MET A 1 143 ? -10.824 10.340 4.575 1.00 91.62 143 MET A O 1
ATOM 1125 N N . ALA A 1 144 ? -9.827 10.826 6.527 1.00 91.19 144 ALA A N 1
ATOM 1126 C CA . ALA A 1 144 ? -8.586 11.288 5.906 1.00 91.19 144 ALA A CA 1
ATOM 1127 C C . ALA A 1 144 ? -7.926 10.184 5.059 1.00 91.19 144 ALA A C 1
ATOM 1129 O O . ALA A 1 144 ? -7.417 10.442 3.967 1.00 91.19 144 ALA A O 1
ATOM 1130 N N . GLU A 1 145 ? -7.982 8.928 5.515 1.00 92.44 145 GLU A N 1
ATOM 1131 C CA . GLU A 1 145 ? -7.449 7.796 4.754 1.00 92.44 145 GLU A CA 1
ATOM 1132 C C . GLU A 1 145 ? -8.239 7.526 3.460 1.00 92.44 145 GLU A C 1
ATOM 1134 O O . GLU A 1 145 ? -7.635 7.158 2.452 1.00 92.44 145 GLU A O 1
ATOM 1139 N N . ALA A 1 146 ? -9.556 7.774 3.435 1.00 92.88 146 ALA A N 1
ATOM 1140 C CA . ALA A 1 146 ? -10.358 7.669 2.213 1.00 92.88 146 ALA A CA 1
ATOM 1141 C C . ALA A 1 146 ? -9.882 8.667 1.140 1.00 92.88 146 ALA A C 1
ATOM 1143 O O . ALA A 1 146 ? -9.679 8.294 -0.019 1.00 92.88 146 ALA A O 1
ATOM 1144 N N . TRP A 1 147 ? -9.622 9.915 1.539 1.00 93.38 147 TRP A N 1
ATOM 1145 C CA . TRP A 1 147 ? -9.062 10.947 0.662 1.00 93.38 147 TRP A CA 1
ATOM 1146 C C . TRP A 1 147 ? -7.659 10.587 0.166 1.00 93.38 147 TRP A C 1
ATOM 1148 O O . TRP A 1 147 ? -7.390 10.636 -1.038 1.00 93.38 147 TRP A O 1
ATOM 1158 N N . LEU A 1 148 ? -6.780 10.145 1.069 1.00 93.00 148 LEU A N 1
ATOM 1159 C CA . LEU A 1 148 ? -5.437 9.673 0.718 1.00 93.00 148 LEU A CA 1
ATOM 1160 C C . LEU A 1 148 ? -5.479 8.513 -0.278 1.00 93.00 148 LEU A C 1
ATOM 1162 O O . LEU A 1 148 ? -4.696 8.487 -1.230 1.00 93.00 148 LEU A O 1
ATOM 1166 N N . GLN A 1 149 ? -6.399 7.566 -0.092 1.00 92.31 149 GLN A N 1
ATOM 1167 C CA . GLN A 1 149 ? -6.550 6.427 -0.988 1.00 92.31 149 GLN A CA 1
ATOM 1168 C C . GLN A 1 149 ? -6.890 6.882 -2.410 1.00 92.31 149 GLN A C 1
ATOM 1170 O O . GLN A 1 149 ? -6.323 6.351 -3.367 1.00 92.31 149 GLN A O 1
ATOM 1175 N N . ILE A 1 150 ? -7.768 7.872 -2.567 1.00 93.75 150 ILE A N 1
ATOM 1176 C CA . ILE A 1 150 ? -8.148 8.411 -3.878 1.00 93.75 150 ILE A CA 1
ATOM 1177 C C . ILE A 1 150 ? -6.970 9.127 -4.531 1.00 93.75 150 ILE A C 1
ATOM 1179 O O . ILE A 1 150 ? -6.627 8.800 -5.670 1.00 93.75 150 ILE A O 1
ATOM 1183 N N . VAL A 1 151 ? -6.311 10.035 -3.804 1.00 94.62 151 VAL A N 1
ATOM 1184 C CA . VAL A 1 151 ? -5.145 10.781 -4.305 1.00 94.62 151 VAL A CA 1
ATOM 1185 C C . VAL A 1 151 ? -4.056 9.822 -4.776 1.00 94.62 151 VAL A C 1
ATOM 1187 O O . VAL A 1 151 ? -3.617 9.893 -5.923 1.00 94.62 151 VAL A O 1
ATOM 1190 N N . LEU A 1 152 ? -3.654 8.871 -3.931 1.00 94.19 152 LEU A N 1
ATOM 1191 C CA . LEU A 1 152 ? -2.599 7.918 -4.273 1.00 94.19 152 LEU A CA 1
ATOM 1192 C C . LEU A 1 152 ? -3.020 6.980 -5.409 1.00 94.19 152 LEU A C 1
ATOM 1194 O O . LEU A 1 152 ? -2.203 6.659 -6.270 1.00 94.19 152 LEU A O 1
ATOM 1198 N N . THR A 1 153 ? -4.295 6.583 -5.471 1.00 92.56 153 THR A N 1
ATOM 1199 C CA . THR A 1 153 ? -4.809 5.778 -6.590 1.00 92.56 153 THR A CA 1
ATOM 1200 C C . THR A 1 153 ? -4.704 6.537 -7.907 1.00 92.56 153 THR A C 1
ATOM 1202 O O . THR A 1 153 ? -4.282 5.961 -8.911 1.00 92.56 153 THR A O 1
ATOM 1205 N N . LEU A 1 154 ? -5.065 7.819 -7.916 1.00 92.50 154 LEU A N 1
ATOM 1206 C CA . LEU A 1 154 ? -5.005 8.660 -9.104 1.00 92.50 154 LEU A CA 1
ATOM 1207 C C . LEU A 1 154 ? -3.554 8.868 -9.554 1.00 92.50 154 LEU A C 1
ATOM 1209 O O . LEU A 1 154 ? -3.235 8.658 -10.722 1.00 92.50 154 LEU A O 1
ATOM 1213 N N . VAL A 1 155 ? -2.652 9.159 -8.618 1.00 93.38 155 VAL A N 1
ATOM 1214 C CA . VAL A 1 155 ? -1.213 9.336 -8.868 1.00 93.38 155 VAL A CA 1
ATOM 1215 C C . VAL A 1 155 ? -0.573 8.067 -9.448 1.00 93.38 155 VAL A C 1
ATOM 1217 O O . VAL A 1 155 ? 0.175 8.138 -10.426 1.00 93.38 155 VAL A O 1
ATOM 1220 N N . VAL A 1 156 ? -0.918 6.891 -8.921 1.00 91.31 156 VAL A N 1
ATOM 1221 C CA . VAL A 1 156 ? -0.426 5.609 -9.449 1.00 91.31 156 VAL A CA 1
ATOM 1222 C C . VAL A 1 156 ? -0.998 5.331 -10.837 1.00 91.31 156 VAL A C 1
ATOM 1224 O O . VAL A 1 156 ? -0.246 4.995 -11.750 1.00 91.31 156 VAL A O 1
ATOM 1227 N N . ARG A 1 157 ? -2.317 5.467 -11.018 1.00 89.69 157 ARG A N 1
ATOM 1228 C CA . ARG A 1 157 ? -2.997 5.061 -12.259 1.00 89.69 157 ARG A CA 1
ATOM 1229 C C . ARG A 1 157 ? -2.808 6.022 -13.423 1.00 89.69 157 ARG A C 1
ATOM 1231 O O . ARG A 1 157 ? -2.817 5.568 -14.560 1.00 89.69 157 ARG A O 1
ATOM 1238 N N . GLN A 1 158 ? -2.684 7.318 -13.166 1.00 88.94 158 GLN A N 1
ATOM 1239 C CA . GLN A 1 158 ? -2.569 8.323 -14.225 1.00 88.94 158 GLN A CA 1
ATOM 1240 C C . GLN A 1 158 ? -1.122 8.753 -14.453 1.00 88.94 158 GLN A C 1
ATOM 1242 O O . GLN A 1 158 ? -0.729 8.983 -15.594 1.00 88.94 158 GLN A O 1
ATOM 1247 N N . HIS A 1 159 ? -0.317 8.816 -13.388 1.00 89.88 159 HIS A N 1
ATOM 1248 C CA . HIS A 1 159 ? 1.043 9.349 -13.459 1.00 89.88 159 HIS A CA 1
ATOM 1249 C C . HIS A 1 159 ? 2.138 8.300 -13.260 1.00 89.88 159 HIS A C 1
ATOM 1251 O O . HIS A 1 159 ? 3.315 8.640 -13.366 1.00 89.88 159 HIS A O 1
ATOM 1257 N N . GLY A 1 160 ? 1.796 7.039 -12.966 1.00 87.56 160 GLY A N 1
ATOM 1258 C CA . GLY A 1 160 ? 2.779 5.967 -12.764 1.00 87.56 160 GLY A CA 1
ATOM 1259 C C . GLY A 1 160 ? 3.743 6.234 -11.601 1.00 87.56 160 GLY A C 1
ATOM 1260 O O . GLY A 1 160 ? 4.854 5.703 -11.572 1.00 87.56 160 GLY A O 1
ATOM 1261 N N . GLN A 1 161 ? 3.355 7.102 -10.665 1.00 90.31 161 GLN A N 1
ATOM 1262 C CA . GLN A 1 161 ? 4.142 7.458 -9.487 1.00 90.31 161 GLN A CA 1
ATOM 1263 C C . GLN A 1 161 ? 3.627 6.647 -8.299 1.00 90.31 161 GLN A C 1
ATOM 1265 O O . GLN A 1 161 ? 2.427 6.561 -8.064 1.00 90.31 161 GLN A O 1
ATOM 1270 N N . THR A 1 162 ? 4.530 6.047 -7.531 1.00 88.94 162 THR A N 1
ATOM 1271 C CA . THR A 1 162 ? 4.167 5.228 -6.362 1.00 88.94 162 THR A CA 1
ATOM 1272 C C . THR A 1 162 ? 4.013 6.045 -5.079 1.00 88.94 162 THR A C 1
ATOM 1274 O O . THR A 1 162 ? 3.681 5.487 -4.038 1.00 88.94 162 THR A O 1
ATOM 1277 N N . SER A 1 163 ? 4.311 7.344 -5.122 1.00 90.56 163 SER A N 1
ATOM 1278 C CA . SER A 1 163 ? 4.266 8.242 -3.969 1.00 90.56 163 SER A CA 1
ATOM 1279 C C . SER A 1 163 ? 4.104 9.703 -4.395 1.00 90.56 163 SER A C 1
ATOM 1281 O O . SER A 1 163 ? 4.345 10.060 -5.549 1.00 90.56 163 SER A O 1
ATOM 1283 N N . LEU A 1 164 ? 3.723 10.546 -3.432 1.00 92.88 164 LEU A N 1
ATOM 1284 C CA . LEU A 1 164 ? 3.642 12.001 -3.548 1.00 92.88 164 LEU A CA 1
ATOM 1285 C C . LEU A 1 164 ? 4.440 12.625 -2.381 1.00 92.88 164 LEU A C 1
ATOM 1287 O O . LEU A 1 164 ? 4.411 12.061 -1.282 1.00 92.88 164 LEU A O 1
ATOM 1291 N N . PRO A 1 165 ? 5.178 13.737 -2.567 1.00 93.44 165 PRO A N 1
ATOM 1292 C CA . PRO A 1 165 ? 5.785 14.452 -1.443 1.00 93.44 165 PRO A CA 1
ATOM 1293 C C . PRO A 1 165 ? 4.726 14.946 -0.451 1.00 93.44 165 PRO A C 1
ATOM 1295 O O . PRO A 1 165 ? 3.654 15.385 -0.856 1.00 93.44 165 PRO A O 1
ATOM 1298 N N . ILE A 1 166 ? 5.063 14.929 0.844 1.00 93.62 166 ILE A N 1
ATOM 1299 C CA . ILE A 1 166 ? 4.153 15.327 1.935 1.00 93.62 166 ILE A CA 1
ATOM 1300 C C . ILE A 1 166 ? 3.598 16.737 1.714 1.00 93.62 166 ILE A C 1
ATOM 1302 O O . ILE A 1 166 ? 2.399 16.933 1.847 1.00 93.62 166 ILE A O 1
ATOM 1306 N N . SER A 1 167 ? 4.431 17.682 1.273 1.00 94.25 167 SER A N 1
ATOM 1307 C CA . SER A 1 167 ? 3.998 19.054 0.983 1.00 94.25 167 SER A CA 1
ATOM 1308 C C . SER A 1 167 ? 2.891 19.129 -0.071 1.00 94.25 167 SER A C 1
ATOM 1310 O O . SER A 1 167 ? 2.001 19.957 0.043 1.00 94.25 167 SER A O 1
ATOM 1312 N N . ALA A 1 168 ? 2.922 18.260 -1.086 1.00 93.69 168 ALA A N 1
ATOM 1313 C CA . ALA A 1 168 ? 1.876 18.213 -2.105 1.00 93.69 168 ALA A CA 1
ATOM 1314 C C . ALA A 1 168 ? 0.609 17.513 -1.593 1.00 93.69 168 ALA A C 1
ATOM 1316 O O . ALA A 1 168 ? -0.488 17.832 -2.033 1.00 93.69 168 ALA A O 1
ATOM 1317 N N . ILE A 1 169 ? 0.744 16.568 -0.656 1.00 93.94 169 ILE A N 1
ATOM 1318 C CA . ILE A 1 169 ? -0.408 15.949 0.012 1.00 93.94 169 ILE A CA 1
ATOM 1319 C C . ILE A 1 169 ? -1.111 17.000 0.876 1.00 93.94 169 ILE A C 1
ATOM 1321 O O . ILE A 1 169 ? -2.322 17.157 0.770 1.00 93.94 169 ILE A O 1
ATOM 1325 N N . GLU A 1 170 ? -0.354 17.753 1.674 1.00 92.62 170 GLU A N 1
ATOM 1326 C CA . GLU A 1 170 ? -0.870 18.869 2.474 1.00 92.62 170 GLU A CA 1
ATOM 1327 C C . GLU A 1 170 ? -1.522 19.940 1.593 1.00 92.62 170 GLU A C 1
ATOM 1329 O O . GLU A 1 170 ? -2.569 20.468 1.932 1.00 92.62 170 GLU A O 1
ATOM 1334 N N . GLU A 1 171 ? -0.963 20.224 0.419 1.00 92.69 171 GLU A N 1
ATOM 1335 C CA . GLU A 1 171 ? -1.557 21.189 -0.506 1.00 92.69 171 GLU A CA 1
ATOM 1336 C C . GLU A 1 171 ? -2.916 20.729 -1.078 1.00 92.69 171 GLU A C 1
ATOM 1338 O O . GLU A 1 171 ? -3.793 21.560 -1.343 1.00 92.69 171 GLU A O 1
ATOM 1343 N N . LEU A 1 172 ? -3.089 19.420 -1.293 1.00 91.81 172 LEU A N 1
ATOM 1344 C CA . LEU A 1 172 ? -4.294 18.833 -1.887 1.00 91.81 172 LEU A CA 1
ATOM 1345 C C . LEU A 1 172 ? -5.409 18.583 -0.868 1.00 91.81 172 LEU A C 1
ATOM 1347 O O . LEU A 1 172 ? -6.573 18.806 -1.185 1.00 91.81 172 LEU A O 1
ATOM 1351 N N . ILE A 1 173 ? -5.057 18.060 0.309 1.00 90.31 173 ILE A N 1
ATOM 1352 C CA . ILE A 1 173 ? -6.012 17.565 1.315 1.00 90.31 173 ILE A CA 1
ATOM 1353 C C . ILE A 1 173 ? -5.657 17.977 2.750 1.00 90.31 173 ILE A C 1
ATOM 1355 O O . ILE A 1 173 ? -6.316 17.533 3.688 1.00 90.31 173 ILE A O 1
ATOM 1359 N N . GLY A 1 174 ? -4.591 18.757 2.942 1.00 83.25 174 GLY A N 1
ATOM 1360 C CA . GLY A 1 174 ? -4.273 19.347 4.238 1.00 83.25 174 GLY A CA 1
ATOM 1361 C C . GLY A 1 174 ? -5.295 20.419 4.602 1.00 83.25 174 GLY A C 1
ATOM 1362 O O . GLY A 1 174 ? -5.789 21.140 3.735 1.00 83.25 174 GLY A O 1
ATOM 1363 N N . GLU A 1 175 ? -5.629 20.468 5.888 1.00 63.28 175 GLU A N 1
ATOM 1364 C CA . GLU A 1 175 ? -6.581 21.414 6.481 1.00 63.28 175 GLU A CA 1
ATOM 1365 C C . GLU A 1 175 ? -6.011 22.839 6.588 1.00 63.28 175 GLU A C 1
ATOM 1367 O O . GLU A 1 175 ? -4.809 22.983 6.926 1.00 63.28 175 GLU A O 1
#

Foldseek 3Di:
DDFFAWKWWWAADPVVRDTDIDIGTPVVSVVVCVVVVVPDPGTDIGFDADDPDDDDDPDGDGRDDDPVVVVVVVVVPPDPDDDDDPVPDPPPDDDPPPDDVVVVVVVPPAAEADDDDLVVLLVVVVPDDDDDFDPDPPDPGSVLVRVVVSSQVCCCRHRVDNDDDPVSSCVRRND

Radius of gyration: 30.34 Å; chains: 1; bounding box: 43×73×64 Å

Secondary structure (DSSP, 8-state):
----SEEEEEEEETTTTEEEEEEEEHHHHHHHHHHTT--SSSSEEEE-------SSS--PPPSSS-TTHHHHHHHHTS-SSSPP-GGGS----PPTT---HHHHHHHTTPPP-----HHHHHHHHHT----PPP--TT-S-HHHHHHHHHHHHHHHHHH--S---HHHHHHHH--